Protein AF-Q3L1H8-F1 (afdb_monomer)

Structure (mmCIF, N/CA/C/O backbone):
data_AF-Q3L1H8-F1
#
_entry.id   AF-Q3L1H8-F1
#
loop_
_atom_site.group_PDB
_atom_site.id
_atom_site.type_symbol
_atom_site.label_atom_id
_atom_site.label_alt_id
_atom_site.label_comp_id
_atom_site.label_asym_id
_atom_site.label_entity_id
_atom_site.label_seq_id
_atom_site.pdbx_PDB_ins_code
_atom_site.Cartn_x
_atom_site.Cartn_y
_atom_site.Cartn_z
_atom_site.occupancy
_atom_site.B_iso_or_equiv
_atom_site.auth_seq_id
_atom_site.auth_comp_id
_atom_site.auth_asym_id
_atom_site.auth_atom_id
_atom_site.pdbx_PDB_model_num
ATOM 1 N N . ALA A 1 1 ? 4.679 24.937 -8.614 1.00 48.16 1 ALA A N 1
ATOM 2 C CA . ALA A 1 1 ? 5.267 24.480 -9.889 1.00 48.16 1 ALA A CA 1
ATOM 3 C C . ALA A 1 1 ? 4.178 23.744 -10.655 1.00 48.16 1 ALA A C 1
ATOM 5 O O . ALA A 1 1 ? 3.416 23.039 -10.007 1.00 48.16 1 ALA A O 1
ATOM 6 N N . ALA A 1 2 ? 4.042 23.954 -11.965 1.00 50.62 2 ALA A N 1
ATOM 7 C CA . ALA A 1 2 ? 3.104 23.168 -12.765 1.00 50.62 2 ALA A CA 1
ATOM 8 C C . ALA A 1 2 ? 3.605 21.716 -12.815 1.00 50.62 2 ALA A C 1
ATOM 10 O O . ALA A 1 2 ? 4.794 21.505 -13.066 1.00 50.62 2 ALA A O 1
ATOM 11 N N . GLU A 1 3 ? 2.740 20.739 -12.522 1.00 60.28 3 GLU A N 1
ATOM 12 C CA . GLU A 1 3 ? 3.094 19.334 -12.737 1.00 60.28 3 GLU A CA 1
ATOM 13 C C . GLU A 1 3 ? 3.349 19.136 -14.240 1.00 60.28 3 GLU A C 1
ATOM 15 O O . GLU A 1 3 ? 2.557 19.616 -15.056 1.00 60.28 3 GLU A O 1
ATOM 20 N N . PRO A 1 4 ? 4.467 18.503 -14.634 1.00 65.56 4 PRO A N 1
ATOM 21 C CA . PRO A 1 4 ? 4.722 18.227 -16.037 1.00 65.56 4 PRO A CA 1
ATOM 22 C C . PRO A 1 4 ? 3.601 17.343 -16.584 1.00 65.56 4 PRO A C 1
ATOM 24 O O . PRO A 1 4 ? 3.181 16.390 -15.928 1.00 65.56 4 PRO A O 1
ATOM 27 N N . THR A 1 5 ? 3.126 17.641 -17.793 1.00 76.12 5 THR A N 1
ATOM 28 C CA . THR A 1 5 ? 2.188 16.764 -18.494 1.00 76.12 5 THR A CA 1
ATOM 29 C C . THR A 1 5 ? 2.874 15.422 -18.735 1.00 76.12 5 THR A C 1
ATOM 31 O O . THR A 1 5 ? 3.871 15.350 -19.453 1.00 76.12 5 THR A O 1
ATOM 34 N N . LEU A 1 6 ? 2.369 14.367 -18.100 1.00 80.94 6 LEU A N 1
ATOM 35 C CA . LEU A 1 6 ? 2.857 13.001 -18.256 1.00 80.94 6 LEU A CA 1
ATOM 36 C C . LEU A 1 6 ? 1.886 12.246 -19.159 1.00 80.94 6 LEU A C 1
ATOM 38 O O . LEU A 1 6 ? 0.687 12.234 -18.886 1.00 80.94 6 LEU A O 1
ATOM 42 N N . SER A 1 7 ? 2.401 11.602 -20.205 1.00 85.31 7 SER A N 1
ATOM 43 C CA . SER A 1 7 ? 1.643 10.622 -20.984 1.00 85.31 7 SER A CA 1
ATOM 44 C C . SER A 1 7 ? 2.373 9.273 -20.992 1.00 85.31 7 SER A C 1
ATOM 46 O O . SER A 1 7 ? 3.610 9.252 -20.976 1.00 85.31 7 SER A O 1
ATOM 48 N N . PRO A 1 8 ? 1.654 8.137 -20.996 1.00 86.25 8 PRO A N 1
ATOM 49 C CA . PRO A 1 8 ? 2.273 6.813 -21.051 1.00 86.25 8 PRO A CA 1
ATOM 50 C C . PRO A 1 8 ? 3.184 6.623 -22.272 1.00 86.25 8 PRO A C 1
ATOM 52 O O . PRO A 1 8 ? 4.235 5.997 -22.165 1.00 86.25 8 PRO A O 1
ATOM 55 N N . GLU A 1 9 ? 2.833 7.219 -23.413 1.00 88.94 9 GLU A N 1
ATOM 56 C CA . GLU A 1 9 ? 3.579 7.118 -24.676 1.00 88.94 9 GLU A CA 1
ATOM 57 C C . GLU A 1 9 ? 4.949 7.809 -24.613 1.00 88.94 9 GLU A C 1
ATOM 59 O O . GLU A 1 9 ? 5.828 7.521 -25.424 1.00 88.94 9 GLU A O 1
ATOM 64 N N . MET A 1 10 ? 5.158 8.703 -23.640 1.00 88.56 10 MET A N 1
ATOM 65 C CA . MET A 1 10 ? 6.454 9.335 -23.385 1.00 88.56 10 MET A CA 1
ATOM 66 C C . MET A 1 10 ? 7.424 8.428 -22.616 1.00 88.56 10 MET A C 1
ATOM 68 O O . MET A 1 10 ? 8.617 8.733 -22.551 1.00 88.56 10 MET A O 1
ATOM 72 N N . VAL A 1 11 ? 6.948 7.333 -22.010 1.00 88.69 11 VAL A N 1
ATOM 73 C CA . VAL A 1 11 ? 7.792 6.416 -21.237 1.00 88.69 11 VAL A CA 1
ATOM 74 C C . VAL A 1 11 ? 8.494 5.441 -22.183 1.00 88.69 11 VAL A C 1
ATOM 76 O O . VAL A 1 11 ? 7.905 4.507 -22.719 1.00 88.69 11 VAL A O 1
ATOM 79 N N . SER A 1 12 ? 9.796 5.639 -2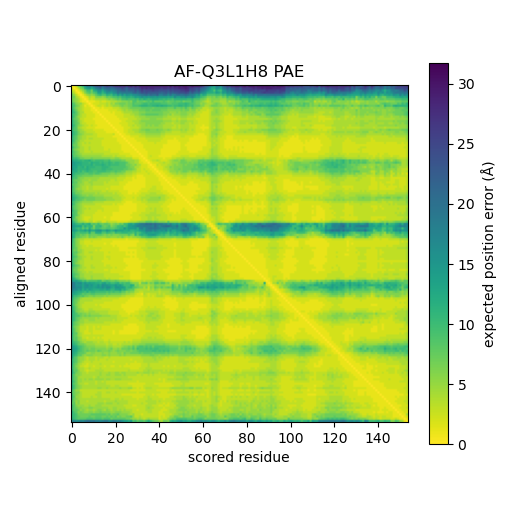2.377 1.00 92.62 12 SER A N 1
ATOM 80 C CA . SER A 1 12 ? 10.621 4.767 -23.216 1.00 92.62 12 SER A CA 1
ATOM 81 C C . SER A 1 12 ? 10.931 3.419 -22.551 1.00 92.62 12 SER A C 1
ATOM 83 O O . SER A 1 12 ? 11.079 3.308 -21.332 1.00 92.62 12 SER A O 1
ATOM 85 N N . ALA A 1 13 ? 11.156 2.383 -23.365 1.00 93.19 13 ALA A N 1
ATOM 86 C CA . ALA A 1 13 ? 11.557 1.059 -22.879 1.00 93.19 13 ALA A CA 1
ATOM 87 C C . ALA A 1 13 ? 12.873 1.078 -22.072 1.00 93.19 13 ALA A C 1
ATOM 89 O O . ALA A 1 13 ? 13.069 0.266 -21.168 1.00 93.19 13 ALA A O 1
ATOM 90 N N . SER A 1 14 ? 13.799 1.995 -22.379 1.00 94.19 14 SER A N 1
ATOM 91 C CA . SER A 1 14 ? 15.030 2.167 -21.597 1.00 94.19 14 SER A CA 1
ATOM 92 C C . SER A 1 14 ? 14.750 2.724 -20.201 1.00 94.19 14 SER A C 1
ATOM 94 O O . SER A 1 14 ? 15.365 2.254 -19.246 1.00 94.19 14 SER A O 1
ATOM 96 N N . GLN A 1 15 ? 13.806 3.661 -20.058 1.00 91.69 15 GLN A N 1
ATOM 97 C CA . GLN A 1 15 ? 13.378 4.172 -18.752 1.00 91.69 15 GLN A CA 1
ATOM 98 C C . GLN A 1 15 ? 12.708 3.081 -17.917 1.00 91.69 15 GLN A C 1
ATOM 100 O O . GLN A 1 15 ? 13.047 2.944 -16.744 1.00 91.69 15 GLN A O 1
ATOM 105 N N . VAL A 1 16 ? 11.829 2.271 -18.520 1.00 92.81 16 VAL A N 1
ATOM 106 C CA . VAL A 1 16 ? 11.192 1.132 -17.832 1.00 92.81 16 VAL A CA 1
ATOM 107 C C . VAL A 1 16 ? 12.249 0.161 -17.312 1.00 92.81 16 VAL A C 1
ATOM 109 O O . VAL A 1 16 ? 12.292 -0.113 -16.115 1.00 92.81 16 VAL A O 1
ATOM 112 N N . ARG A 1 17 ? 13.171 -0.283 -18.178 1.00 94.38 17 ARG A N 1
ATOM 113 C CA . ARG A 1 17 ? 14.266 -1.183 -17.778 1.00 94.38 17 ARG A CA 1
ATOM 114 C C . ARG A 1 17 ? 15.157 -0.571 -16.703 1.00 94.38 17 ARG A C 1
ATOM 116 O O . ARG A 1 17 ? 15.560 -1.269 -15.784 1.00 94.38 17 ARG A O 1
ATOM 123 N N . SER A 1 18 ? 15.463 0.722 -16.800 1.00 93.56 18 SER A N 1
ATOM 124 C CA . SER A 1 18 ? 16.278 1.412 -15.797 1.00 93.56 18 SER A CA 1
ATOM 125 C C . SER A 1 18 ? 15.581 1.490 -14.439 1.00 93.56 18 SER A C 1
ATOM 127 O O . SER A 1 18 ? 16.252 1.335 -13.425 1.00 93.56 18 SER A O 1
ATOM 129 N N . ALA A 1 19 ? 14.265 1.711 -14.400 1.00 91.81 19 ALA A N 1
ATOM 130 C CA . ALA A 1 19 ? 13.499 1.699 -13.157 1.00 91.81 19 ALA A CA 1
ATOM 131 C C . ALA A 1 19 ? 13.435 0.289 -12.554 1.00 91.81 19 ALA A C 1
ATOM 133 O O . ALA A 1 19 ? 13.792 0.112 -11.395 1.00 91.81 19 ALA A O 1
ATOM 134 N N . GLN A 1 20 ? 13.088 -0.716 -13.361 1.00 94.25 20 GLN A N 1
ATOM 135 C CA . GLN A 1 20 ? 13.021 -2.119 -12.935 1.00 94.25 20 GLN A CA 1
ATOM 136 C C . GLN A 1 20 ? 14.380 -2.679 -12.492 1.00 94.25 20 GLN A C 1
ATOM 138 O O . GLN A 1 20 ? 14.436 -3.561 -11.643 1.00 94.25 20 GLN A O 1
ATOM 143 N N . ALA A 1 21 ? 15.489 -2.168 -13.033 1.00 95.00 21 ALA A N 1
ATOM 144 C CA . ALA A 1 21 ? 16.833 -2.569 -12.623 1.00 95.00 21 ALA A CA 1
ATOM 145 C C . ALA A 1 21 ? 17.260 -1.992 -11.260 1.00 95.00 21 ALA A C 1
ATOM 147 O O . ALA A 1 21 ? 18.224 -2.482 -10.675 1.00 95.00 21 ALA A O 1
ATOM 148 N N . LYS A 1 22 ? 16.570 -0.968 -10.736 1.00 94.31 22 LYS A N 1
ATOM 149 C CA . LYS A 1 22 ? 16.843 -0.378 -9.413 1.00 94.31 22 LYS A CA 1
ATOM 150 C C . LYS A 1 22 ? 16.169 -1.191 -8.308 1.00 94.31 22 LYS A C 1
ATOM 152 O O . LYS A 1 22 ? 15.337 -0.671 -7.568 1.00 94.31 22 LYS A O 1
ATOM 157 N N . GLN A 1 23 ? 16.528 -2.468 -8.233 1.00 96.75 23 GLN A N 1
ATOM 158 C CA . GLN A 1 23 ? 16.067 -3.356 -7.174 1.00 96.75 23 GLN A CA 1
ATOM 159 C C . GLN A 1 23 ? 16.601 -2.878 -5.821 1.00 96.75 23 GLN A C 1
ATOM 161 O O . GLN A 1 23 ? 17.781 -2.553 -5.676 1.00 96.75 23 GLN A O 1
ATOM 166 N N . THR A 1 24 ? 15.705 -2.803 -4.851 1.00 97.44 24 THR A N 1
ATOM 167 C CA . THR A 1 24 ? 15.921 -2.376 -3.470 1.00 97.44 24 THR A CA 1
ATOM 168 C C . THR A 1 24 ? 14.906 -3.095 -2.585 1.00 97.44 24 THR A C 1
ATOM 170 O O . THR A 1 24 ? 14.106 -3.891 -3.072 1.00 97.44 24 THR A O 1
ATOM 173 N N . TYR A 1 25 ? 14.900 -2.774 -1.299 1.00 97.69 25 TYR A N 1
ATOM 174 C CA . TYR A 1 25 ? 13.837 -3.163 -0.388 1.00 97.69 25 TYR A CA 1
ATOM 175 C C . TYR A 1 25 ? 13.130 -1.941 0.215 1.00 97.69 25 TYR A C 1
ATOM 177 O O . TYR A 1 25 ? 13.645 -0.820 0.145 1.00 97.69 25 TYR A O 1
ATOM 185 N N . THR A 1 26 ? 11.959 -2.167 0.809 1.00 98.31 26 THR A N 1
ATOM 186 C CA . THR A 1 26 ? 11.238 -1.220 1.678 1.00 98.31 26 THR A CA 1
ATOM 187 C C . THR A 1 26 ? 10.541 -1.972 2.819 1.00 98.31 26 THR A C 1
ATOM 189 O O . THR A 1 26 ? 10.459 -3.202 2.779 1.00 98.31 26 THR A O 1
ATOM 192 N N . TYR A 1 27 ? 10.041 -1.264 3.832 1.00 98.44 27 TYR A N 1
ATOM 193 C CA . TYR A 1 27 ? 9.258 -1.851 4.924 1.00 98.44 27 TYR A CA 1
ATOM 194 C C . TYR A 1 27 ? 7.756 -1.705 4.673 1.00 98.44 27 TYR A C 1
ATOM 196 O O . TYR A 1 27 ? 7.315 -0.919 3.828 1.00 98.44 27 TYR A O 1
ATOM 204 N N . VAL A 1 28 ? 6.960 -2.454 5.435 1.00 98.69 28 VAL A N 1
ATOM 205 C CA . VAL A 1 28 ? 5.496 -2.417 5.362 1.00 98.69 28 VAL A CA 1
ATOM 206 C C . VAL A 1 28 ? 4.928 -1.795 6.629 1.00 98.69 28 VAL A C 1
ATOM 208 O O . VAL A 1 28 ? 5.183 -2.275 7.728 1.00 98.69 28 VAL A O 1
ATOM 211 N N . ARG A 1 29 ? 4.132 -0.741 6.466 1.00 98.50 29 ARG A N 1
ATOM 212 C CA . ARG A 1 29 ? 3.343 -0.120 7.529 1.00 98.50 29 ARG A CA 1
ATOM 213 C C . ARG A 1 29 ? 1.945 -0.728 7.542 1.00 98.50 29 ARG A C 1
ATOM 215 O O . ARG A 1 29 ? 1.240 -0.608 6.542 1.00 98.50 29 ARG A O 1
ATOM 222 N N . CYS A 1 30 ? 1.549 -1.324 8.660 1.00 98.31 30 CYS A N 1
ATOM 223 C CA . CYS A 1 30 ? 0.251 -1.959 8.867 1.00 98.31 30 CYS A CA 1
ATOM 224 C C . CYS A 1 30 ? -0.645 -1.046 9.706 1.00 98.31 30 CYS A C 1
ATOM 226 O O . CYS A 1 30 ? -0.402 -0.878 10.897 1.00 98.31 30 CYS A O 1
ATOM 228 N N . TRP A 1 31 ? -1.666 -0.458 9.092 1.00 97.88 31 TRP A N 1
ATOM 229 C CA . TRP A 1 31 ? -2.657 0.372 9.774 1.00 97.88 31 TRP A CA 1
ATOM 230 C C . TRP A 1 31 ? -3.829 -0.465 10.265 1.00 97.88 31 TRP A C 1
ATOM 232 O O . TRP A 1 31 ? -4.252 -1.399 9.582 1.00 97.88 31 TRP A O 1
ATOM 242 N N . TYR A 1 32 ? -4.392 -0.081 11.405 1.00 96.50 32 TYR A N 1
ATOM 243 C CA . TYR A 1 32 ? -5.568 -0.714 11.989 1.00 96.50 32 TYR A CA 1
ATOM 244 C C . TYR A 1 32 ? -6.420 0.292 12.758 1.00 96.50 32 TYR A C 1
ATOM 246 O O . TYR A 1 32 ? -5.918 1.294 13.270 1.00 96.50 32 TYR A O 1
ATOM 254 N N . ARG A 1 33 ? -7.717 0.008 12.870 1.00 94.94 33 ARG A N 1
ATOM 255 C CA . ARG A 1 33 ? -8.630 0.732 13.755 1.00 94.94 33 ARG A CA 1
ATOM 256 C C . ARG A 1 33 ? -8.340 0.372 15.209 1.00 94.94 33 ARG A C 1
ATOM 258 O O . ARG A 1 33 ? -8.363 -0.802 15.577 1.00 94.94 33 ARG A O 1
ATOM 265 N N . THR A 1 34 ? -8.124 1.381 16.048 1.00 91.81 34 THR A N 1
ATOM 266 C CA . THR A 1 34 ? -7.812 1.179 17.475 1.00 91.81 34 THR A CA 1
ATOM 267 C C . THR A 1 34 ? -9.042 0.799 18.300 1.00 91.81 34 THR A C 1
ATOM 269 O O . THR A 1 34 ? -8.925 0.117 19.317 1.00 91.81 34 THR A O 1
ATOM 272 N N . SER A 1 35 ? -10.231 1.208 17.853 1.00 88.69 35 SER A N 1
ATOM 273 C CA . SER A 1 35 ? -11.508 0.908 18.501 1.00 88.69 35 SER A CA 1
ATOM 274 C C . SER A 1 35 ? -12.164 -0.364 17.975 1.00 88.69 35 SER A C 1
ATOM 276 O O . SER A 1 35 ? -12.062 -0.702 16.795 1.00 88.69 35 SER A O 1
ATOM 278 N N . TYR A 1 36 ? -12.935 -1.027 18.838 1.00 89.12 36 TYR A N 1
ATOM 279 C CA . TYR A 1 36 ? -13.845 -2.106 18.442 1.00 89.12 36 TYR A CA 1
ATOM 280 C C . TYR A 1 36 ? -15.124 -1.578 17.776 1.00 89.12 36 TYR A C 1
ATOM 282 O O . TYR A 1 36 ? -15.824 -2.346 17.117 1.00 89.12 36 TYR A O 1
ATOM 290 N N . SER A 1 37 ? -15.455 -0.292 17.944 1.00 88.81 37 SER A N 1
ATOM 291 C CA . SER A 1 37 ? -16.631 0.322 17.323 1.00 88.81 37 SER A CA 1
ATOM 292 C C . SER A 1 37 ? -16.319 0.834 15.919 1.00 88.81 37 SER A C 1
ATOM 294 O O . SER A 1 37 ? -15.269 1.426 15.683 1.00 88.81 37 SER A O 1
ATOM 296 N N . LYS A 1 38 ? -17.272 0.686 14.993 1.00 87.19 38 LYS A N 1
ATOM 297 C CA . LYS A 1 38 ? -17.188 1.293 13.652 1.00 87.19 38 LYS A CA 1
ATOM 298 C C . LYS A 1 38 ? -17.440 2.803 13.659 1.00 87.19 38 LYS A C 1
ATOM 300 O O . LYS A 1 38 ? -17.109 3.463 12.679 1.00 87.19 38 LYS A O 1
ATOM 305 N N . ASP A 1 39 ? -17.979 3.333 14.755 1.00 89.25 39 ASP A N 1
ATOM 306 C CA . ASP A 1 39 ? -18.275 4.762 14.916 1.00 89.25 39 ASP A CA 1
ATOM 307 C C . ASP A 1 39 ? -17.018 5.588 15.235 1.00 89.25 39 ASP A C 1
ATOM 309 O O . ASP A 1 39 ? -17.039 6.813 15.158 1.00 89.25 39 ASP A O 1
ATOM 313 N N . GLU A 1 40 ? -15.912 4.924 15.584 1.00 89.50 40 GLU A N 1
ATOM 314 C CA . GLU A 1 40 ? -14.649 5.565 15.938 1.00 89.50 40 GLU A CA 1
ATOM 315 C C . GLU A 1 40 ? -13.625 5.354 14.810 1.00 89.50 40 GLU A C 1
ATOM 317 O O . GLU A 1 40 ? -13.128 4.237 14.632 1.00 89.50 40 GLU A O 1
ATOM 322 N N . PRO A 1 41 ? -13.298 6.395 14.016 1.00 89.81 41 PRO A N 1
ATOM 323 C CA . PRO A 1 41 ? -12.435 6.273 12.839 1.00 89.81 41 PRO A CA 1
ATOM 324 C C . PRO A 1 41 ? -10.938 6.239 13.166 1.00 89.81 41 PRO A C 1
ATOM 326 O O . PRO A 1 41 ? -10.134 6.084 12.252 1.00 89.81 41 PRO A O 1
ATOM 329 N N . ALA A 1 42 ? -10.561 6.397 14.437 1.00 93.00 42 ALA A N 1
ATOM 330 C CA . ALA A 1 42 ? -9.167 6.490 14.842 1.00 93.00 42 ALA A CA 1
ATOM 331 C C . ALA A 1 42 ? -8.384 5.222 14.465 1.00 93.00 42 ALA A C 1
ATOM 333 O O . ALA A 1 42 ? -8.778 4.094 14.782 1.00 93.00 42 ALA A O 1
ATOM 334 N N . THR A 1 43 ? -7.242 5.431 13.815 1.00 94.75 43 THR A N 1
ATOM 335 C CA . THR A 1 43 ? -6.319 4.373 13.406 1.00 94.75 43 THR A CA 1
ATOM 336 C C . THR A 1 43 ? -4.922 4.627 13.942 1.00 94.75 43 THR A C 1
ATOM 338 O O . THR A 1 43 ? -4.495 5.779 14.023 1.00 94.75 43 THR A O 1
ATOM 341 N N . ASP A 1 44 ? -4.190 3.553 14.202 1.00 95.38 44 ASP A N 1
ATOM 342 C CA . ASP A 1 44 ? -2.752 3.586 14.458 1.00 95.38 44 ASP A CA 1
ATOM 343 C C . ASP A 1 44 ? -2.042 2.590 13.531 1.00 95.38 44 ASP A C 1
ATOM 345 O O . ASP A 1 44 ? -2.693 1.922 12.718 1.00 95.38 44 ASP A O 1
ATOM 349 N N . TRP A 1 45 ? -0.716 2.513 13.600 1.00 97.25 45 TRP A N 1
ATOM 350 C CA . TRP A 1 45 ? 0.055 1.604 12.765 1.00 97.25 45 TRP A CA 1
ATOM 351 C C . TRP A 1 45 ? 1.280 1.027 13.459 1.00 97.25 45 TRP A C 1
ATOM 353 O O . TRP A 1 45 ? 1.909 1.676 14.284 1.00 97.25 45 TRP A O 1
ATOM 363 N N . GLU A 1 46 ? 1.666 -0.167 13.017 1.00 98.06 46 GLU A N 1
ATOM 364 C CA . GLU A 1 46 ? 2.934 -0.804 13.375 1.00 98.06 46 GLU A CA 1
ATOM 365 C C . GLU A 1 46 ? 3.692 -1.235 12.115 1.00 98.06 46 GLU A C 1
ATOM 367 O O . GLU A 1 46 ? 3.124 -1.346 11.020 1.00 98.06 46 GLU A O 1
ATOM 372 N N . TRP A 1 47 ? 5.001 -1.440 12.244 1.00 98.50 47 TRP A N 1
ATOM 373 C CA . TRP A 1 47 ? 5.789 -2.056 11.177 1.00 98.50 47 TRP A CA 1
ATOM 374 C C . TRP A 1 47 ? 5.489 -3.547 11.115 1.00 98.50 47 TRP A C 1
ATOM 376 O O . TRP A 1 47 ? 5.486 -4.198 12.147 1.00 98.50 47 TRP A O 1
ATOM 386 N N . ALA A 1 48 ? 5.289 -4.100 9.919 1.00 98.56 48 ALA A N 1
ATOM 387 C CA . ALA A 1 48 ? 5.156 -5.542 9.751 1.00 98.56 48 ALA A CA 1
ATOM 388 C C . ALA A 1 48 ? 6.431 -6.266 10.205 1.00 98.56 48 ALA A C 1
ATOM 390 O O . ALA A 1 48 ? 7.548 -5.816 9.935 1.00 98.56 48 ALA A O 1
ATOM 391 N N . GLU A 1 49 ? 6.256 -7.438 10.802 1.00 98.38 49 GLU A N 1
ATOM 392 C CA . GLU A 1 49 ? 7.334 -8.264 11.337 1.00 98.38 49 GLU A CA 1
ATOM 393 C C . GLU A 1 49 ? 7.282 -9.693 10.786 1.00 98.38 49 GLU A C 1
ATOM 395 O O . GLU A 1 49 ? 6.243 -10.227 10.388 1.00 98.38 49 GLU A O 1
ATOM 400 N N . ASN A 1 50 ? 8.449 -10.321 10.752 1.00 97.62 50 ASN A N 1
ATOM 401 C CA . ASN A 1 50 ? 8.612 -11.749 10.562 1.00 97.62 50 ASN A CA 1
ATOM 402 C C . ASN A 1 50 ? 8.316 -12.498 11.874 1.00 97.62 50 ASN A C 1
ATOM 404 O O . ASN A 1 50 ? 8.349 -11.903 12.949 1.00 97.62 50 ASN A O 1
ATOM 408 N N . PRO A 1 51 ? 8.107 -13.828 11.831 1.00 95.50 51 PRO A N 1
ATOM 409 C CA . PRO A 1 51 ? 7.856 -14.622 13.039 1.00 95.50 51 PRO A CA 1
ATOM 410 C C .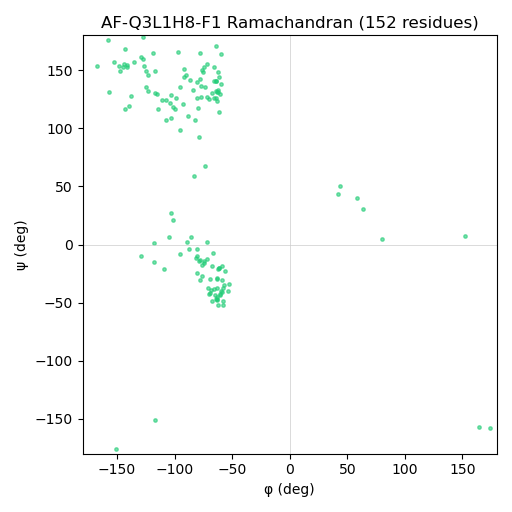 PRO A 1 51 ? 8.964 -14.575 14.104 1.00 95.50 51 PRO A C 1
ATOM 412 O O . PRO A 1 51 ? 8.723 -14.950 15.247 1.00 95.50 51 PRO A O 1
ATOM 415 N N . ASP A 1 52 ? 10.179 -14.168 13.735 1.00 96.19 52 ASP A N 1
ATOM 416 C CA . ASP A 1 52 ? 11.315 -14.003 14.646 1.00 96.19 52 ASP A CA 1
ATOM 417 C C . ASP A 1 52 ? 11.406 -12.596 15.273 1.00 96.19 52 ASP A C 1
ATOM 419 O O . ASP A 1 52 ? 12.344 -12.327 16.023 1.00 96.19 52 ASP A O 1
ATOM 423 N N . GLY A 1 53 ? 10.448 -11.709 14.975 1.00 95.19 53 GLY A N 1
ATOM 424 C CA . GLY A 1 53 ? 10.411 -10.316 15.433 1.00 95.19 53 GLY A CA 1
ATOM 425 C C . GLY A 1 53 ? 11.307 -9.363 14.634 1.00 95.19 53 GLY A C 1
ATOM 426 O O . GLY A 1 53 ? 11.442 -8.196 14.990 1.00 95.19 53 GLY A O 1
ATOM 427 N N . SER A 1 54 ? 11.961 -9.826 13.562 1.00 97.81 54 SER A N 1
ATOM 428 C CA . SER A 1 54 ? 12.661 -8.926 12.639 1.00 97.81 54 SER A CA 1
ATOM 429 C C . SER A 1 54 ? 11.667 -8.196 11.734 1.00 97.81 54 SER A C 1
ATOM 431 O O . SER A 1 54 ? 10.623 -8.743 11.385 1.00 97.81 54 SER A O 1
ATOM 433 N N . TY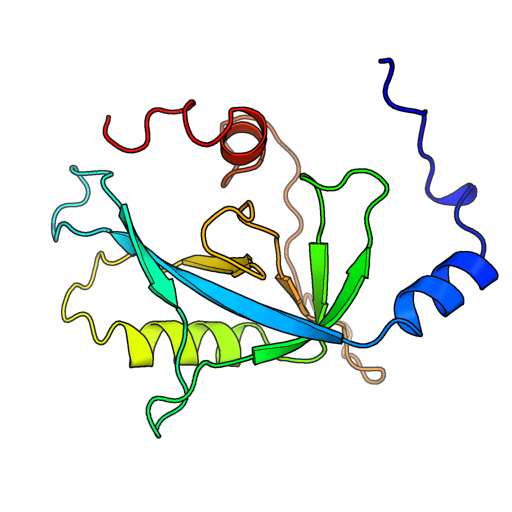R A 1 55 ? 11.986 -6.976 11.298 1.00 98.25 55 TYR A N 1
ATOM 434 C CA . TYR A 1 55 ? 11.108 -6.247 10.382 1.00 98.25 55 TYR A CA 1
ATOM 435 C C . TYR A 1 55 ? 10.936 -6.981 9.048 1.00 98.25 55 TYR A C 1
ATOM 437 O O . TYR A 1 55 ? 11.908 -7.400 8.414 1.00 98.25 55 TYR A O 1
ATOM 445 N N . PHE A 1 56 ? 9.689 -7.088 8.598 1.00 98.56 56 PHE A N 1
ATOM 446 C CA . PHE A 1 56 ? 9.343 -7.638 7.298 1.00 98.56 56 PHE A CA 1
ATOM 447 C C . PHE A 1 56 ? 9.615 -6.604 6.200 1.00 98.56 56 PHE A C 1
ATOM 449 O O . PHE A 1 56 ? 9.136 -5.467 6.245 1.00 98.56 56 PHE A O 1
ATOM 456 N N . THR A 1 57 ? 10.385 -7.017 5.197 1.00 98.38 57 THR A N 1
ATOM 457 C CA . THR A 1 57 ? 10.774 -6.182 4.060 1.00 98.38 57 T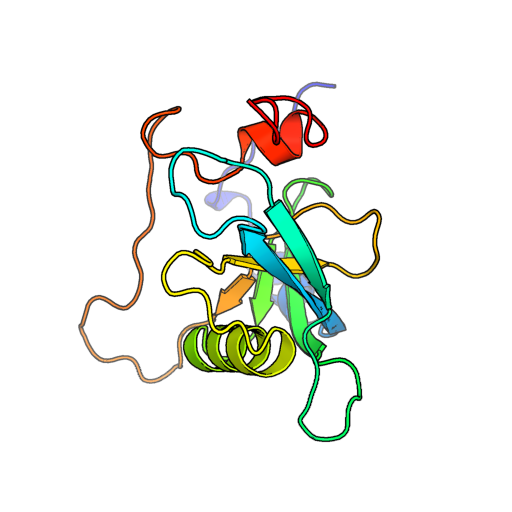HR A CA 1
ATOM 458 C C . THR A 1 57 ? 10.232 -6.742 2.755 1.00 98.38 57 THR A C 1
ATOM 460 O O . THR A 1 57 ? 10.115 -7.954 2.583 1.00 98.38 57 THR A O 1
ATOM 463 N N . LEU A 1 58 ? 9.943 -5.850 1.812 1.00 98.50 58 LEU A N 1
ATOM 464 C CA . LEU A 1 58 ? 9.569 -6.196 0.447 1.00 98.50 58 LEU A CA 1
ATOM 465 C C . LEU A 1 58 ? 10.716 -5.871 -0.493 1.00 98.50 58 LEU A C 1
ATOM 467 O O . LEU A 1 58 ? 11.113 -4.711 -0.568 1.00 98.50 58 LEU A O 1
ATOM 471 N N . ASP A 1 59 ? 11.178 -6.860 -1.249 1.00 98.38 59 ASP A N 1
ATOM 472 C CA . ASP A 1 59 ? 12.101 -6.640 -2.361 1.00 98.38 59 ASP A CA 1
ATOM 473 C C . ASP A 1 59 ? 11.335 -6.168 -3.600 1.00 98.38 59 ASP A C 1
ATOM 475 O O . ASP A 1 59 ? 10.226 -6.638 -3.889 1.00 98.38 59 ASP A O 1
ATOM 479 N N . GLY A 1 60 ? 11.909 -5.218 -4.333 1.00 97.88 60 GLY A N 1
ATOM 480 C CA . GLY A 1 60 ? 11.246 -4.609 -5.474 1.00 97.88 60 GLY A CA 1
ATOM 481 C C . GLY A 1 60 ? 11.878 -3.307 -5.943 1.00 97.88 60 GLY A C 1
ATOM 482 O O . GLY A 1 60 ? 13.053 -3.030 -5.712 1.00 97.88 60 GLY A O 1
ATOM 483 N N . TYR A 1 61 ? 11.092 -2.477 -6.622 1.00 97.00 61 TYR A N 1
ATOM 484 C CA . TYR A 1 61 ? 11.556 -1.194 -7.143 1.00 97.00 61 TYR A CA 1
ATOM 485 C C . TYR A 1 61 ? 10.494 -0.102 -7.017 1.00 97.00 61 TYR A C 1
ATOM 487 O O . TYR A 1 61 ? 9.288 -0.344 -7.050 1.00 97.00 61 TYR A O 1
ATOM 495 N N . TRP A 1 62 ? 10.961 1.138 -6.916 1.00 95.75 62 TRP A N 1
ATOM 496 C CA . TRP A 1 62 ? 10.116 2.326 -6.889 1.00 95.75 62 TRP A CA 1
ATOM 497 C C . TRP A 1 62 ? 9.913 2.894 -8.294 1.00 95.75 62 TRP A C 1
ATOM 499 O O . TRP A 1 62 ? 10.853 2.940 -9.095 1.00 95.75 62 TRP A O 1
ATOM 509 N N . TRP A 1 63 ? 8.720 3.417 -8.575 1.00 91.56 63 TRP A N 1
ATOM 510 C CA . TRP A 1 63 ? 8.482 4.216 -9.775 1.00 91.56 63 TRP A CA 1
ATOM 511 C C . TRP A 1 63 ? 7.518 5.369 -9.497 1.00 91.56 63 TRP A C 1
ATOM 513 O O . TRP A 1 63 ? 6.349 5.157 -9.183 1.00 91.56 63 TRP A O 1
ATOM 523 N N . SER A 1 64 ? 8.014 6.600 -9.655 1.00 79.44 64 SER A N 1
ATOM 524 C CA . SER A 1 64 ? 7.200 7.807 -9.796 1.00 79.44 64 SER A CA 1
ATOM 525 C C . SER A 1 64 ? 8.045 8.995 -10.256 1.00 79.44 64 SER A C 1
ATOM 527 O O . SER A 1 64 ? 9.249 9.068 -10.005 1.00 79.44 64 SER A O 1
ATOM 529 N N . SER A 1 65 ? 7.394 9.948 -10.920 1.00 62.72 65 SER A N 1
ATOM 530 C CA . SER A 1 65 ? 7.921 11.281 -11.233 1.00 62.72 65 SER A CA 1
ATOM 531 C C . SER A 1 65 ? 7.814 12.264 -10.054 1.00 62.72 65 SER A C 1
ATOM 533 O O . SER A 1 65 ? 8.390 13.350 -10.117 1.00 62.72 65 SER A O 1
ATOM 535 N N . VAL A 1 66 ? 7.095 11.901 -8.981 1.00 66.94 66 VAL A N 1
ATOM 536 C CA . VAL A 1 66 ? 6.810 12.742 -7.807 1.00 66.94 66 VAL A CA 1
ATOM 537 C C . VAL A 1 66 ? 6.914 11.922 -6.514 1.00 66.94 66 VAL A C 1
ATOM 539 O O . VAL A 1 66 ? 6.138 10.998 -6.285 1.00 66.94 66 VAL A O 1
ATOM 542 N N . SER A 1 67 ? 7.835 12.309 -5.626 1.00 64.25 67 SER A N 1
ATOM 543 C CA . SER A 1 67 ? 8.221 11.530 -4.433 1.00 64.25 67 SER A CA 1
ATOM 544 C C . SER A 1 67 ? 7.053 11.113 -3.518 1.00 64.25 67 SER A C 1
ATOM 546 O O . SER A 1 67 ? 7.005 9.972 -3.076 1.00 64.25 67 SER A O 1
ATOM 548 N N . PHE A 1 68 ? 6.053 11.973 -3.282 1.00 69.62 68 PHE A N 1
ATOM 549 C CA . PHE A 1 68 ? 4.907 11.629 -2.419 1.00 69.62 68 PHE A CA 1
ATOM 550 C C . PHE A 1 68 ? 3.809 10.803 -3.119 1.00 69.62 68 PHE A C 1
ATOM 552 O O . PHE A 1 68 ? 2.947 10.254 -2.443 1.00 69.62 68 PHE A O 1
ATOM 559 N N . LYS A 1 69 ? 3.845 10.674 -4.456 1.00 82.81 69 LYS A N 1
ATOM 560 C CA . LYS A 1 69 ? 2.929 9.833 -5.258 1.00 82.81 69 LYS A CA 1
ATOM 561 C C . LYS A 1 69 ? 3.612 8.538 -5.714 1.00 82.81 69 LYS A C 1
ATOM 563 O O . LYS A 1 69 ? 3.343 8.042 -6.803 1.00 82.81 69 LYS A O 1
ATOM 568 N N . ASN A 1 70 ? 4.596 8.062 -4.954 1.00 89.31 70 ASN A N 1
ATOM 569 C CA . ASN A 1 70 ? 5.376 6.887 -5.329 1.00 89.31 70 ASN A CA 1
ATOM 570 C C . ASN A 1 70 ? 4.589 5.589 -5.120 1.00 89.31 70 ASN A C 1
ATOM 572 O O . ASN A 1 70 ? 3.769 5.508 -4.202 1.00 89.31 70 ASN A O 1
ATOM 576 N N . MET A 1 71 ? 4.860 4.593 -5.961 1.00 95.69 71 MET A N 1
ATOM 577 C CA . MET A 1 71 ? 4.318 3.240 -5.857 1.00 95.69 71 MET A CA 1
ATOM 578 C C . MET A 1 71 ? 5.481 2.247 -5.834 1.00 95.69 71 MET A C 1
ATOM 580 O O . MET A 1 71 ? 6.439 2.394 -6.601 1.00 95.69 71 MET A O 1
ATOM 584 N N . PHE A 1 72 ? 5.411 1.267 -4.934 1.00 97.62 72 PHE A N 1
ATOM 585 C CA . PHE A 1 72 ? 6.422 0.221 -4.810 1.00 97.62 72 PHE A CA 1
ATOM 586 C C . PHE A 1 72 ? 5.957 -1.041 -5.528 1.00 97.62 72 PHE A C 1
ATOM 588 O O . PHE A 1 72 ? 4.869 -1.541 -5.253 1.00 97.62 72 PHE A O 1
ATOM 595 N N . TYR A 1 73 ? 6.774 -1.553 -6.439 1.00 98.06 73 TYR A N 1
ATOM 596 C CA . TYR A 1 73 ? 6.478 -2.735 -7.240 1.00 98.06 73 TYR A CA 1
ATOM 597 C C . TYR A 1 73 ? 7.271 -3.914 -6.692 1.00 98.06 73 TYR A C 1
ATOM 599 O O . TYR A 1 73 ? 8.496 -3.852 -6.649 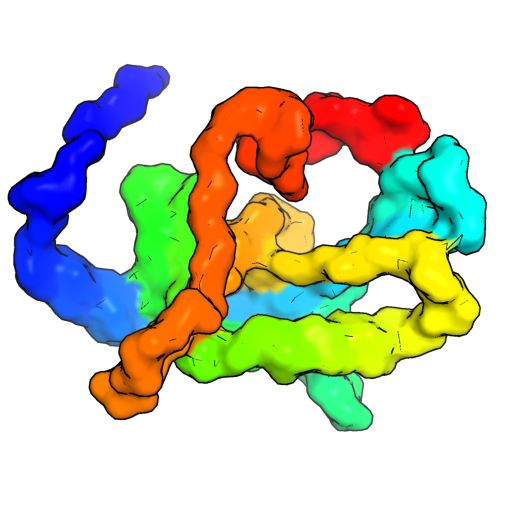1.00 98.06 73 TYR A O 1
ATOM 607 N N . THR A 1 74 ? 6.586 -4.984 -6.302 1.00 98.50 74 THR A N 1
ATOM 608 C CA . THR A 1 74 ? 7.184 -6.196 -5.722 1.00 98.50 74 THR A CA 1
ATOM 609 C C . THR A 1 74 ? 6.564 -7.441 -6.344 1.00 98.50 74 THR A C 1
ATOM 611 O O . THR A 1 74 ? 5.433 -7.399 -6.821 1.00 98.50 74 THR A O 1
ATOM 614 N N . ASP A 1 75 ? 7.264 -8.569 -6.296 1.00 98.06 75 ASP A N 1
ATOM 615 C CA . ASP A 1 75 ? 6.695 -9.870 -6.673 1.00 98.06 75 ASP A CA 1
ATOM 616 C C . ASP A 1 75 ? 6.004 -10.558 -5.477 1.00 98.06 75 ASP A C 1
ATOM 618 O O . ASP A 1 75 ? 5.371 -11.605 -5.622 1.00 98.06 75 ASP A O 1
ATOM 622 N N . THR A 1 76 ? 6.082 -9.958 -4.282 1.00 98.44 76 THR A N 1
ATOM 623 C CA . THR A 1 76 ? 5.406 -10.462 -3.081 1.00 98.44 76 THR A CA 1
ATOM 624 C C . THR A 1 76 ? 3.883 -10.372 -3.248 1.00 98.44 76 THR A C 1
ATOM 626 O O . THR A 1 76 ? 3.364 -9.280 -3.512 1.00 98.44 76 THR A O 1
ATOM 629 N N . PRO A 1 77 ? 3.125 -11.470 -3.063 1.00 97.88 77 PRO A N 1
ATOM 630 C CA . PRO A 1 77 ? 1.668 -11.439 -3.159 1.00 97.88 77 PRO A CA 1
ATOM 631 C C . PRO A 1 77 ? 1.027 -10.591 -2.056 1.00 97.88 77 PRO A C 1
ATOM 633 O O . PRO A 1 77 ? 1.397 -10.708 -0.889 1.00 97.88 77 PRO A O 1
ATOM 636 N N . GLN A 1 78 ? -0.017 -9.827 -2.397 1.00 98.25 78 GLN A N 1
ATOM 637 C CA . GLN A 1 78 ? -0.796 -9.032 -1.431 1.00 98.25 78 GLN A CA 1
ATOM 638 C C . GLN A 1 78 ? -1.299 -9.864 -0.238 1.00 98.25 78 GLN A C 1
ATOM 640 O O . GLN A 1 78 ? -1.347 -9.366 0.882 1.00 98.25 78 GLN A O 1
ATOM 645 N N . SER A 1 79 ? -1.633 -11.142 -0.456 1.00 97.75 79 SER A N 1
ATOM 646 C CA . SER A 1 79 ? -2.067 -12.062 0.604 1.00 97.75 79 SER A CA 1
ATOM 647 C C . SER A 1 79 ? -0.986 -12.323 1.652 1.00 97.75 79 SER A C 1
ATOM 649 O O . SER A 1 79 ? -1.303 -12.397 2.834 1.00 97.75 79 SER A O 1
ATOM 651 N N . VAL A 1 80 ? 0.283 -12.416 1.243 1.00 98.25 80 VAL A N 1
ATOM 652 C CA . VAL A 1 80 ? 1.418 -12.603 2.160 1.00 98.25 80 VAL A CA 1
ATOM 653 C C . VAL A 1 80 ? 1.641 -11.339 2.984 1.00 98.25 80 VAL A C 1
ATOM 655 O O . VAL A 1 80 ? 1.840 -11.422 4.191 1.00 98.25 80 VAL A O 1
ATOM 658 N N . ILE A 1 81 ? 1.550 -10.168 2.350 1.00 98.44 81 ILE A N 1
ATOM 659 C CA . ILE A 1 81 ? 1.702 -8.872 3.025 1.00 98.44 81 ILE A CA 1
ATOM 660 C C . ILE A 1 81 ? 0.591 -8.684 4.062 1.00 98.44 81 ILE A C 1
ATOM 662 O O . ILE A 1 81 ? 0.867 -8.377 5.220 1.00 98.44 81 ILE A O 1
ATOM 666 N N . LYS A 1 82 ? -0.659 -8.956 3.666 1.00 98.00 82 LYS A N 1
ATOM 667 C CA . LYS A 1 82 ? -1.816 -8.923 4.564 1.00 98.00 82 LYS A CA 1
ATOM 668 C C . LYS A 1 82 ? -1.635 -9.873 5.743 1.00 98.00 82 LYS A C 1
ATOM 670 O O . LYS A 1 82 ? -1.802 -9.452 6.880 1.00 98.00 82 LYS A O 1
ATOM 675 N N . GLN A 1 83 ? -1.238 -11.118 5.474 1.00 97.44 83 GLN A N 1
ATOM 676 C CA . GLN A 1 83 ? -1.002 -12.116 6.514 1.00 97.44 83 GLN A CA 1
ATOM 677 C C . GLN A 1 83 ? 0.071 -11.657 7.507 1.00 97.44 83 GLN A C 1
ATOM 679 O O . GLN A 1 83 ? -0.088 -11.870 8.704 1.00 97.44 83 GLN A O 1
ATOM 684 N N . ARG A 1 84 ? 1.155 -11.023 7.039 1.00 97.81 84 ARG A N 1
ATOM 685 C CA . ARG A 1 84 ? 2.184 -10.470 7.931 1.00 97.81 84 ARG A CA 1
ATOM 686 C C . ARG A 1 84 ? 1.615 -9.375 8.821 1.00 97.81 84 ARG A C 1
ATOM 688 O O . ARG A 1 84 ? 1.791 -9.457 10.026 1.00 97.81 84 ARG A O 1
ATOM 695 N N . CYS A 1 85 ? 0.854 -8.434 8.268 1.00 98.06 85 CYS A N 1
ATOM 696 C CA . CYS A 1 85 ? 0.187 -7.416 9.079 1.00 98.06 85 CYS A CA 1
ATOM 697 C C . CYS A 1 85 ? -0.797 -8.005 10.100 1.00 98.06 85 CYS A C 1
ATOM 699 O O . CYS A 1 85 ? -0.795 -7.587 11.252 1.00 98.06 85 CYS A O 1
ATOM 701 N N . GLU A 1 86 ? -1.609 -8.988 9.706 1.00 96.44 86 GLU A N 1
ATOM 702 C CA . GLU A 1 86 ? -2.541 -9.669 10.613 1.00 96.44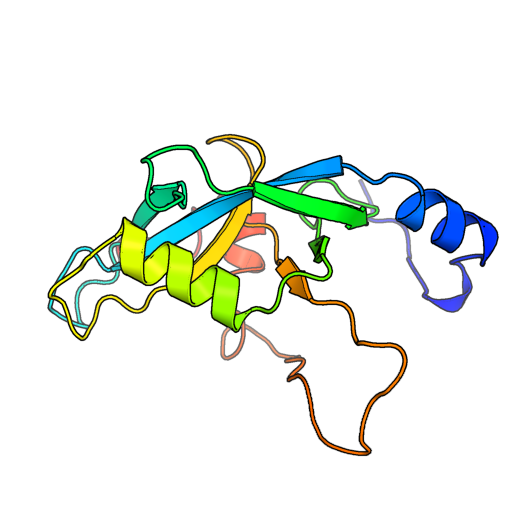 86 GLU A CA 1
ATOM 703 C C . GLU A 1 86 ? -1.801 -10.367 11.765 1.00 96.44 86 GLU A C 1
ATOM 705 O O . GLU A 1 86 ? -2.218 -10.258 12.913 1.00 96.44 86 GLU A O 1
ATOM 710 N N . GLN A 1 87 ? -0.680 -11.033 11.473 1.00 96.31 87 GLN A N 1
ATOM 711 C CA . GLN A 1 87 ? 0.141 -11.722 12.473 1.00 96.31 87 GLN A CA 1
ATOM 712 C C . GLN A 1 87 ? 0.903 -10.770 13.395 1.00 96.31 87 GLN A C 1
ATOM 714 O O . GLN A 1 87 ? 1.056 -11.073 14.571 1.00 96.31 87 GLN A O 1
ATOM 719 N N . THR A 1 88 ? 1.398 -9.647 12.873 1.00 96.62 88 THR A N 1
ATOM 720 C CA . THR A 1 88 ? 2.112 -8.651 13.677 1.00 96.62 88 THR A CA 1
ATOM 721 C C . THR A 1 88 ? 1.177 -7.920 14.628 1.00 96.62 88 THR A C 1
ATOM 723 O O . THR A 1 88 ? 1.530 -7.687 15.778 1.00 96.62 88 THR A O 1
ATOM 726 N N . LEU A 1 89 ? -0.012 -7.549 14.152 1.00 95.38 89 LEU A N 1
ATOM 727 C CA . LEU A 1 89 ? -0.964 -6.795 14.957 1.00 95.38 89 LEU A CA 1
ATOM 728 C C . LEU A 1 89 ? -1.711 -7.689 15.963 1.00 95.38 89 LEU A C 1
ATOM 730 O O . LEU A 1 89 ? -2.092 -7.194 17.020 1.00 95.38 89 LEU A O 1
ATOM 734 N N . ASP A 1 90 ? -1.931 -8.972 15.630 1.00 90.50 90 ASP A N 1
ATOM 735 C CA . ASP A 1 90 ? -2.594 -10.000 16.462 1.00 90.50 90 ASP A CA 1
ATOM 736 C C . ASP A 1 90 ? -3.840 -9.481 17.208 1.00 90.50 90 ASP A C 1
ATOM 738 O O . ASP A 1 90 ? -4.059 -9.698 18.403 1.00 90.50 90 ASP A O 1
ATOM 742 N N . LEU A 1 91 ? -4.661 -8.706 16.496 1.00 84.81 91 LEU A N 1
ATOM 743 C CA . LEU A 1 91 ? -5.806 -8.024 17.086 1.00 84.81 91 LEU A CA 1
ATOM 744 C C . LEU A 1 91 ? -6.978 -8.993 17.218 1.00 84.81 91 LEU A C 1
ATOM 746 O O . LEU A 1 91 ? -7.477 -9.523 16.229 1.00 84.81 91 LEU A O 1
ATOM 750 N N . ALA A 1 92 ? -7.525 -9.109 18.427 1.00 81.75 92 ALA A N 1
ATOM 751 C CA . ALA A 1 92 ? -8.805 -9.784 18.667 1.00 81.75 92 ALA A CA 1
ATOM 752 C C . ALA A 1 92 ? -10.027 -8.989 18.144 1.00 81.75 92 ALA A C 1
ATOM 754 O O . ALA A 1 92 ? -11.172 -9.387 18.355 1.00 81.75 92 ALA A O 1
ATOM 755 N N . ASN A 1 93 ? -9.801 -7.839 17.503 1.00 83.19 93 ASN A N 1
ATOM 756 C CA . ASN A 1 93 ? -10.838 -6.938 17.022 1.00 83.19 93 ASN A CA 1
ATOM 757 C C . ASN A 1 93 ? -11.287 -7.313 15.602 1.00 83.19 93 ASN A C 1
ATOM 759 O O . ASN A 1 93 ? -10.574 -7.066 14.631 1.00 83.19 93 ASN A O 1
ATOM 763 N N . GLU A 1 94 ? -12.513 -7.820 15.469 1.00 83.12 94 GLU A N 1
ATOM 764 C CA . GLU A 1 94 ? -13.127 -8.124 14.167 1.00 83.12 94 GLU A CA 1
ATOM 765 C C . GLU A 1 94 ? -13.292 -6.882 13.268 1.00 83.12 94 GLU A C 1
ATOM 767 O O . GLU A 1 94 ? -13.392 -7.013 12.050 1.00 83.12 94 GLU A O 1
ATOM 772 N N . ASN A 1 95 ? -13.283 -5.675 13.848 1.00 87.75 95 ASN A N 1
ATOM 773 C CA . ASN A 1 95 ? -13.400 -4.394 13.146 1.00 87.75 95 ASN A CA 1
ATOM 774 C C . ASN A 1 95 ? -12.048 -3.678 12.967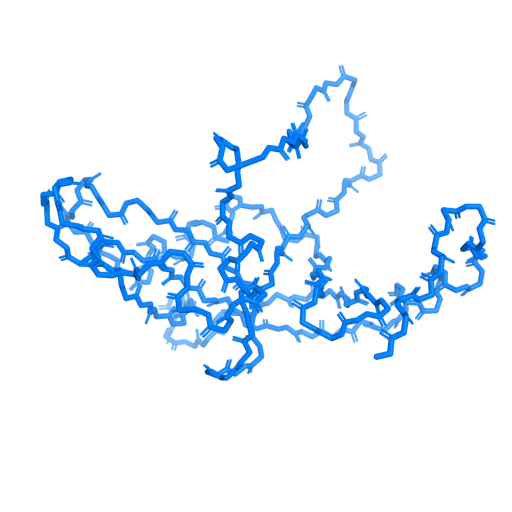 1.00 87.75 95 ASN A C 1
ATOM 776 O O . ASN A 1 95 ? -12.018 -2.463 12.774 1.00 87.75 95 ASN A O 1
ATOM 780 N N . ALA A 1 96 ? -10.925 -4.404 13.045 1.00 88.56 96 ALA A N 1
ATOM 781 C CA . ALA A 1 96 ? -9.591 -3.821 12.896 1.00 88.56 96 ALA A CA 1
ATOM 782 C C . ALA A 1 96 ? -9.343 -3.182 11.515 1.00 88.56 96 ALA A C 1
ATOM 784 O O . ALA A 1 96 ? -8.456 -2.340 11.409 1.00 88.56 96 ALA A O 1
ATOM 785 N N . ASP A 1 97 ? -10.107 -3.564 10.481 1.00 92.38 97 ASP A N 1
ATOM 786 C CA . ASP A 1 97 ? -10.076 -2.984 9.128 1.00 92.38 97 ASP A CA 1
ATOM 787 C C . ASP A 1 97 ? -8.644 -2.746 8.602 1.00 92.38 97 ASP A C 1
ATOM 789 O O . ASP A 1 97 ? -8.285 -1.650 8.168 1.00 92.38 97 ASP A O 1
ATOM 793 N N . ILE A 1 98 ? -7.804 -3.785 8.684 1.00 96.06 98 ILE A N 1
ATOM 794 C CA . ILE A 1 98 ? -6.362 -3.669 8.433 1.00 96.06 98 ILE A CA 1
ATOM 795 C C . ILE A 1 98 ? -6.084 -3.244 6.986 1.00 96.06 98 ILE A C 1
ATOM 797 O O . ILE A 1 98 ? -6.559 -3.864 6.030 1.00 96.06 98 ILE A O 1
ATOM 801 N N . THR A 1 99 ? -5.231 -2.231 6.832 1.00 97.69 99 THR A N 1
ATOM 802 C CA . THR A 1 99 ? -4.673 -1.790 5.544 1.00 97.69 99 THR A CA 1
ATOM 803 C C . THR A 1 99 ? -3.154 -1.691 5.638 1.00 97.69 99 THR A C 1
ATOM 805 O O . THR A 1 99 ? -2.594 -1.660 6.733 1.00 97.69 99 THR A O 1
ATOM 808 N N . PHE A 1 100 ? -2.449 -1.680 4.506 1.00 98.31 100 PHE A N 1
ATOM 809 C CA . PHE A 1 100 ? -0.987 -1.679 4.518 1.00 98.31 100 PHE A CA 1
ATOM 810 C C . PHE A 1 100 ? -0.373 -0.919 3.345 1.00 98.31 100 PHE A C 1
ATOM 812 O O . PHE A 1 100 ? -0.932 -0.867 2.250 1.00 98.31 100 PHE A O 1
ATOM 819 N N . PHE A 1 101 ? 0.800 -0.331 3.587 1.00 98.31 101 PHE A N 1
ATOM 820 C CA . PHE A 1 101 ? 1.511 0.522 2.634 1.00 98.31 101 PHE A CA 1
ATOM 821 C C . PHE A 1 101 ? 3.026 0.332 2.734 1.00 98.31 101 PHE A C 1
ATOM 823 O O . PHE A 1 101 ? 3.544 -0.024 3.790 1.00 98.31 101 PHE A O 1
ATOM 830 N N . ALA A 1 102 ? 3.745 0.618 1.650 1.00 98.19 102 ALA A N 1
ATOM 831 C CA . ALA A 1 102 ? 5.202 0.682 1.662 1.00 98.19 102 ALA A CA 1
ATOM 832 C C . ALA A 1 102 ? 5.674 1.992 2.304 1.00 98.19 102 ALA A C 1
ATOM 834 O O . ALA A 1 102 ? 5.144 3.068 2.008 1.00 98.19 102 ALA A O 1
ATOM 835 N N . ALA A 1 103 ? 6.691 1.909 3.156 1.00 97.19 103 ALA A N 1
ATOM 836 C CA . ALA A 1 103 ? 7.312 3.065 3.784 1.00 97.19 103 ALA A CA 1
ATOM 837 C C . ALA A 1 103 ? 8.741 2.735 4.234 1.00 97.19 103 ALA A C 1
ATOM 839 O O . ALA A 1 103 ? 8.963 1.762 4.940 1.00 97.19 103 ALA A O 1
ATOM 840 N N . ASP A 1 104 ? 9.712 3.585 3.894 1.00 94.81 104 ASP A N 1
ATOM 841 C CA . ASP A 1 104 ? 11.107 3.377 4.318 1.00 94.81 104 ASP A CA 1
ATOM 842 C C . ASP A 1 104 ? 11.361 3.836 5.760 1.00 94.81 104 ASP A C 1
ATOM 844 O O . ASP A 1 104 ? 12.308 3.397 6.408 1.00 94.81 104 ASP A O 1
ATOM 848 N N . ASN A 1 105 ? 10.554 4.773 6.263 1.00 92.81 105 ASN A N 1
ATOM 849 C CA . ASN A 1 105 ? 10.657 5.288 7.623 1.00 92.81 105 ASN A CA 1
ATOM 850 C C . ASN A 1 105 ? 9.329 5.906 8.091 1.00 92.81 105 ASN A C 1
ATOM 852 O O . ASN A 1 105 ? 8.366 6.033 7.335 1.00 92.81 105 ASN A O 1
ATOM 856 N N . ARG A 1 106 ? 9.279 6.340 9.356 1.00 92.50 106 ARG A N 1
ATOM 857 C CA . ARG A 1 106 ? 8.068 6.907 9.978 1.00 92.50 106 ARG A CA 1
ATOM 858 C C . ARG A 1 106 ? 7.539 8.189 9.322 1.00 92.50 106 ARG A C 1
ATOM 860 O O . ARG A 1 106 ? 6.386 8.533 9.537 1.00 92.50 106 ARG A O 1
ATOM 867 N N . PHE A 1 107 ? 8.369 8.912 8.569 1.00 90.81 107 PHE A N 1
ATOM 868 C CA . PHE A 1 107 ? 7.974 10.139 7.870 1.00 90.81 107 PHE A CA 1
ATOM 869 C C . PHE A 1 107 ? 7.569 9.894 6.413 1.00 90.81 107 PHE A C 1
ATOM 871 O O . PHE A 1 107 ? 7.091 10.817 5.755 1.00 90.81 107 PHE A O 1
ATOM 878 N N . SER A 1 108 ? 7.768 8.680 5.892 1.00 91.50 108 SER A N 1
ATOM 879 C CA . SER A 1 108 ? 7.292 8.303 4.563 1.00 91.50 108 SER A CA 1
ATOM 880 C C . SER A 1 108 ? 5.764 8.336 4.514 1.00 91.50 108 SER A C 1
ATOM 882 O O . SER A 1 108 ? 5.097 7.891 5.456 1.00 91.50 108 SER A O 1
ATOM 884 N N . TYR A 1 109 ? 5.224 8.815 3.392 1.00 93.31 109 TYR A N 1
ATOM 885 C CA . TYR A 1 109 ? 3.797 8.733 3.084 1.00 93.31 109 TYR A CA 1
ATOM 886 C C . TYR A 1 109 ? 3.346 7.276 2.936 1.00 93.31 109 TYR A C 1
ATOM 888 O O . TYR A 1 109 ? 4.159 6.353 2.904 1.00 93.31 109 TYR A O 1
ATOM 896 N N . ASN A 1 110 ? 2.034 7.069 2.844 1.00 95.38 110 ASN A N 1
ATOM 897 C CA . ASN A 1 110 ? 1.460 5.754 2.594 1.00 95.38 110 ASN A CA 1
ATOM 898 C C . ASN A 1 110 ? 1.574 5.429 1.098 1.00 95.38 110 ASN A C 1
ATOM 900 O O . ASN A 1 110 ? 0.710 5.816 0.310 1.00 95.38 110 ASN A O 1
ATOM 904 N N . HIS A 1 111 ? 2.653 4.759 0.690 1.00 96.75 111 HIS A N 1
ATOM 905 C CA . HIS A 1 111 ? 2.847 4.376 -0.706 1.00 96.75 111 HIS A CA 1
ATOM 906 C C . HIS A 1 111 ? 2.133 3.066 -1.031 1.00 96.75 111 HIS A C 1
ATOM 908 O O . HIS A 1 111 ? 2.254 2.077 -0.309 1.00 96.75 111 HIS A O 1
ATOM 914 N N . THR A 1 112 ? 1.396 3.045 -2.142 1.00 97.38 112 THR A N 1
ATOM 915 C CA . THR A 1 112 ? 0.714 1.826 -2.598 1.00 97.38 112 THR A CA 1
ATOM 916 C C . THR A 1 112 ? 1.746 0.756 -2.960 1.00 97.38 112 THR A C 1
ATOM 918 O O . THR A 1 112 ? 2.786 1.066 -3.547 1.00 97.38 112 THR A O 1
ATOM 921 N N . ILE A 1 113 ? 1.455 -0.499 -2.613 1.00 98.44 113 ILE A N 1
ATOM 922 C CA . ILE A 1 113 ? 2.256 -1.660 -3.006 1.00 98.44 113 ILE A CA 1
ATOM 923 C C . ILE A 1 113 ? 1.556 -2.351 -4.174 1.00 98.44 113 ILE A C 1
ATOM 925 O O . ILE A 1 113 ? 0.442 -2.848 -4.030 1.00 98.44 113 ILE A O 1
ATOM 929 N N . TRP A 1 114 ? 2.221 -2.413 -5.322 1.00 98.38 114 TRP A N 1
ATOM 930 C CA . TRP A 1 114 ? 1.759 -3.125 -6.505 1.00 98.38 114 TRP A CA 1
ATOM 931 C C . TRP A 1 114 ? 2.456 -4.485 -6.607 1.00 98.38 114 TRP A C 1
ATOM 933 O O . TRP A 1 114 ? 3.671 -4.548 -6.795 1.00 98.38 114 TRP A O 1
ATOM 943 N N . SER A 1 115 ? 1.691 -5.578 -6.522 1.00 98.19 115 SER A N 1
ATOM 944 C CA . SER A 1 115 ? 2.219 -6.917 -6.814 1.00 98.19 115 SER A CA 1
ATOM 945 C C . SER A 1 115 ? 2.272 -7.142 -8.326 1.00 98.19 115 SER A C 1
ATOM 947 O O . SER A 1 115 ? 1.229 -7.123 -8.991 1.00 98.19 115 SER A O 1
ATOM 949 N N . ASN A 1 116 ? 3.471 -7.351 -8.867 1.00 97.75 116 ASN A N 1
ATOM 950 C CA . ASN A 1 116 ? 3.670 -7.651 -10.281 1.00 97.75 116 ASN A CA 1
ATOM 951 C C . ASN A 1 116 ? 2.992 -8.967 -10.665 1.00 97.75 116 ASN A C 1
ATOM 953 O O . ASN A 1 116 ? 2.880 -9.896 -9.863 1.00 97.75 116 ASN A O 1
ATOM 957 N N . ASP A 1 117 ? 2.536 -9.035 -11.912 1.00 96.56 117 ASP A N 1
ATOM 958 C CA . ASP A 1 117 ? 1.939 -10.251 -12.441 1.00 96.56 117 ASP A CA 1
ATOM 959 C C . ASP A 1 117 ? 2.999 -11.283 -12.826 1.00 96.56 117 ASP A C 1
ATOM 961 O O . ASP A 1 117 ? 4.052 -10.919 -13.362 1.00 96.56 117 ASP A O 1
ATOM 965 N N . PRO A 1 118 ? 2.731 -12.578 -12.589 1.00 94.50 118 PRO A N 1
ATOM 966 C CA . PRO A 1 118 ? 3.601 -13.631 -13.075 1.00 94.50 118 PRO A CA 1
ATOM 967 C C . PRO A 1 118 ? 3.571 -13.673 -14.607 1.00 94.50 118 PRO A C 1
ATOM 969 O O . PRO A 1 118 ? 2.559 -13.375 -15.236 1.00 94.50 118 PRO A O 1
ATOM 972 N N . VAL A 1 119 ? 4.667 -14.139 -15.212 1.00 94.00 119 VAL A N 1
ATOM 973 C CA . VAL A 1 119 ? 4.765 -14.310 -16.675 1.00 94.00 119 VAL A CA 1
ATOM 974 C C . VAL A 1 119 ? 3.675 -15.247 -17.212 1.00 94.00 119 VAL A C 1
ATOM 976 O O . VAL A 1 119 ? 3.142 -15.031 -18.296 1.00 94.00 119 VAL A O 1
ATOM 979 N N . MET A 1 120 ? 3.345 -16.293 -16.450 1.00 95.19 120 MET A N 1
ATOM 980 C CA . MET A 1 120 ? 2.280 -17.241 -16.774 1.00 95.19 120 MET A CA 1
ATOM 981 C C . MET A 1 120 ? 1.000 -16.815 -16.059 1.00 95.19 120 MET A C 1
ATOM 983 O O . MET A 1 120 ? 0.825 -17.108 -14.876 1.00 95.19 120 MET A O 1
ATOM 987 N N . GLN A 1 121 ? 0.113 -16.133 -16.779 1.00 92.56 121 GLN A N 1
ATOM 988 C CA . GLN A 1 121 ? -1.134 -15.611 -16.233 1.00 92.56 121 GLN A CA 1
ATOM 989 C C . GLN A 1 121 ? -2.347 -16.267 -16.918 1.00 92.56 121 GLN A C 1
ATOM 991 O O . GLN A 1 121 ? -2.391 -16.310 -18.147 1.00 92.56 121 GLN A O 1
ATOM 996 N N . PRO A 1 122 ? -3.332 -16.786 -16.161 1.00 94.06 122 PRO A N 1
ATOM 997 C CA . PRO A 1 122 ? -4.595 -17.236 -16.740 1.00 94.06 122 PRO A CA 1
ATOM 998 C C . PRO A 1 122 ? -5.446 -16.042 -17.200 1.00 94.06 122 PRO A C 1
ATOM 1000 O O . PRO A 1 122 ? -5.353 -14.955 -16.630 1.00 94.06 122 PRO A O 1
ATOM 1003 N N . ASP A 1 123 ? -6.339 -16.266 -18.168 1.00 95.94 123 ASP A N 1
ATOM 1004 C CA . ASP A 1 123 ? -7.284 -15.258 -18.677 1.00 95.94 123 ASP A CA 1
ATOM 1005 C C . ASP A 1 123 ? -8.420 -14.985 -17.671 1.00 95.94 123 ASP A C 1
ATOM 1007 O O . ASP A 1 123 ? -9.57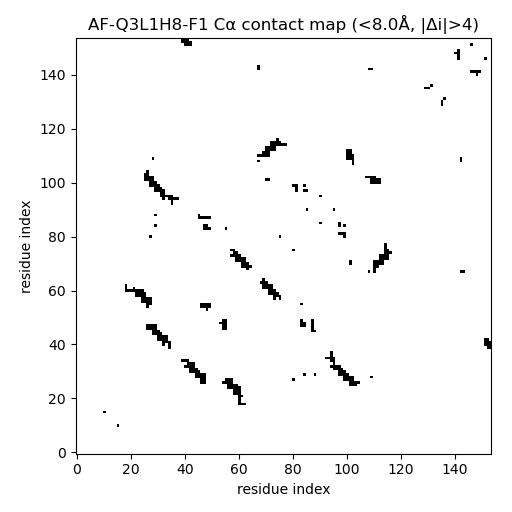7 -15.363 -17.864 1.00 95.94 123 ASP A O 1
ATOM 1011 N N . GLN A 1 124 ? -8.071 -14.379 -16.537 1.00 96.50 124 GLN A N 1
ATOM 1012 C CA . GLN A 1 124 ? -8.966 -14.090 -15.419 1.00 96.50 124 GLN A CA 1
ATOM 1013 C C . GLN A 1 124 ? -8.646 -12.725 -14.805 1.00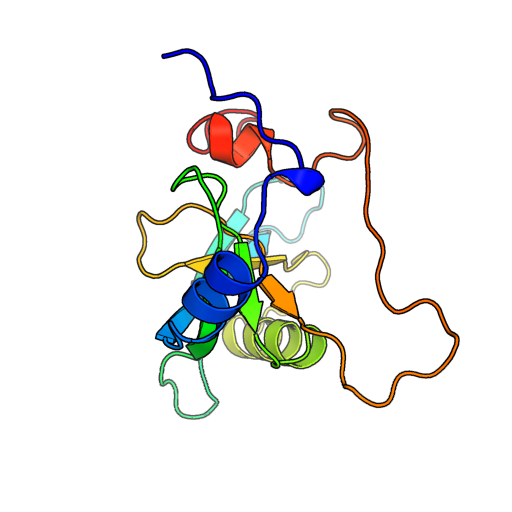 96.50 124 GLN A C 1
ATOM 1015 O O . GLN A 1 124 ? -7.516 -12.237 -14.868 1.00 96.50 124 GLN A O 1
ATOM 1020 N N . ILE A 1 125 ? -9.651 -12.116 -14.172 1.00 97.12 125 ILE A N 1
ATOM 1021 C CA . ILE A 1 125 ? -9.472 -10.874 -13.413 1.00 97.12 125 ILE A CA 1
ATOM 1022 C C . ILE A 1 125 ? -8.544 -11.153 -12.227 1.00 97.12 125 ILE A C 1
ATOM 1024 O O . ILE A 1 125 ? -8.819 -12.034 -11.416 1.00 97.12 125 ILE A O 1
ATOM 1028 N N . ASN A 1 126 ? -7.469 -10.375 -12.111 1.00 96.62 126 ASN A N 1
ATOM 1029 C CA . ASN A 1 126 ? -6.464 -10.511 -11.055 1.00 96.62 126 ASN A CA 1
ATOM 1030 C C . ASN A 1 126 ? -6.345 -9.270 -10.148 1.00 96.62 126 ASN A C 1
ATOM 1032 O O . ASN A 1 126 ? -5.722 -9.359 -9.091 1.00 96.62 126 ASN A O 1
ATOM 1036 N N . LYS A 1 127 ? -6.903 -8.116 -10.551 1.00 97.31 127 LYS A N 1
ATOM 1037 C CA . LYS A 1 127 ? -6.833 -6.828 -9.839 1.00 97.31 127 LYS A CA 1
ATOM 1038 C C . LYS A 1 127 ? -8.053 -5.958 -10.152 1.00 97.31 127 LYS A C 1
ATOM 1040 O O . LYS A 1 127 ? -8.665 -6.092 -11.210 1.00 97.31 127 LYS A O 1
ATOM 1045 N N . VAL A 1 128 ? -8.355 -5.023 -9.253 1.00 97.50 128 VAL A N 1
ATOM 1046 C CA . VAL A 1 128 ? -9.342 -3.952 -9.460 1.00 97.50 128 VAL A CA 1
ATOM 1047 C C . VAL A 1 128 ? -8.608 -2.615 -9.445 1.00 97.50 128 VAL A C 1
ATOM 1049 O O . VAL A 1 128 ? -7.847 -2.343 -8.521 1.00 97.50 128 VAL A O 1
ATOM 1052 N N . VAL A 1 129 ? -8.840 -1.782 -10.461 1.00 97.12 129 VAL A N 1
ATOM 1053 C CA . VAL A 1 129 ? -8.330 -0.404 -10.535 1.00 97.12 129 VAL A CA 1
ATOM 1054 C C . VAL A 1 129 ? -9.528 0.537 -10.490 1.00 97.12 129 VAL A C 1
ATOM 1056 O O . VAL A 1 129 ? -10.377 0.496 -11.379 1.00 97.12 129 VAL A O 1
ATOM 1059 N N . ALA A 1 130 ? -9.612 1.354 -9.442 1.00 96.69 130 ALA A N 1
ATOM 1060 C CA . ALA A 1 130 ? -10.724 2.272 -9.227 1.00 96.69 130 ALA A CA 1
ATOM 1061 C C . ALA A 1 130 ? -10.395 3.674 -9.755 1.00 96.69 130 ALA A C 1
ATOM 1063 O O . ALA A 1 130 ? -9.314 4.207 -9.506 1.00 96.69 130 ALA A O 1
ATOM 1064 N N . LEU A 1 131 ? -11.352 4.276 -10.461 1.00 96.38 131 LEU A N 1
ATOM 1065 C CA . LEU A 1 131 ? -11.328 5.671 -10.891 1.00 96.38 131 LEU A CA 1
ATOM 1066 C C . LEU A 1 131 ? -12.587 6.343 -10.349 1.00 96.38 131 LEU A C 1
ATOM 1068 O O . LEU A 1 131 ? -13.680 5.798 -10.494 1.00 96.38 131 LEU A O 1
ATOM 1072 N N . GLY A 1 132 ? -12.441 7.513 -9.740 1.00 96.38 132 GLY A N 1
ATOM 1073 C CA . GLY A 1 132 ? -13.565 8.198 -9.120 1.00 96.38 132 GLY A CA 1
ATOM 1074 C C . GLY A 1 132 ? -13.144 9.442 -8.354 1.00 96.38 132 GLY A C 1
ATOM 1075 O O . GLY A 1 132 ? -12.087 10.020 -8.609 1.00 96.38 132 GLY A O 1
ATOM 1076 N N . ASP A 1 133 ? -13.998 9.838 -7.420 1.00 96.06 133 ASP A N 1
ATOM 1077 C CA . ASP A 1 133 ? -13.823 10.978 -6.528 1.00 96.06 133 ASP A CA 1
ATOM 1078 C C . ASP A 1 133 ? -13.761 10.513 -5.060 1.00 96.06 133 ASP A C 1
ATOM 1080 O O . ASP A 1 133 ? -13.341 9.392 -4.764 1.00 96.06 133 ASP A O 1
ATOM 1084 N N . SER A 1 134 ? -14.184 11.363 -4.124 1.00 95.69 134 SER A N 1
ATOM 1085 C CA . SER A 1 134 ? -14.222 11.047 -2.697 1.00 95.69 134 SER A CA 1
ATOM 1086 C C . SER A 1 134 ? -15.041 9.802 -2.340 1.00 95.69 134 SER A C 1
ATOM 1088 O O . SER A 1 134 ? -14.792 9.224 -1.291 1.00 95.69 134 SER A O 1
ATOM 1090 N N . LEU A 1 135 ? -16.000 9.370 -3.170 1.00 96.44 135 LEU A N 1
ATOM 1091 C CA . LEU A 1 135 ? -16.757 8.132 -2.931 1.00 96.44 135 LEU A CA 1
ATOM 1092 C C . LEU A 1 135 ? -15.929 6.860 -3.167 1.00 96.44 135 LEU A C 1
ATOM 1094 O O . LEU A 1 135 ? -16.375 5.767 -2.825 1.00 96.44 135 LEU A O 1
ATOM 1098 N N . SER A 1 136 ? -14.757 6.975 -3.790 1.00 95.88 136 SER A N 1
ATOM 1099 C CA . SER A 1 136 ? -13.877 5.842 -4.102 1.00 95.88 136 SER A CA 1
ATOM 1100 C C . SER A 1 136 ? -12.434 6.046 -3.639 1.00 95.88 136 SER A C 1
ATOM 1102 O O . SER A 1 136 ? -11.650 5.101 -3.697 1.00 95.88 136 SER A O 1
ATOM 1104 N N . ASP A 1 137 ? -12.062 7.251 -3.200 1.00 95.12 137 ASP A N 1
ATOM 1105 C CA . ASP A 1 137 ? -10.711 7.531 -2.723 1.00 95.12 137 ASP A CA 1
ATOM 1106 C C . ASP A 1 137 ? -10.429 6.839 -1.383 1.00 95.12 137 ASP A C 1
ATOM 1108 O O . ASP A 1 137 ? -11.125 7.050 -0.392 1.00 95.12 137 ASP A O 1
ATOM 1112 N N . THR A 1 138 ? -9.358 6.048 -1.343 1.00 94.56 138 THR A N 1
ATOM 1113 C CA . THR A 1 138 ? -8.904 5.328 -0.147 1.00 94.56 138 THR A CA 1
ATOM 1114 C C . THR A 1 138 ? -7.669 5.958 0.499 1.00 94.56 138 THR A C 1
ATOM 1116 O O . THR A 1 138 ? -7.099 5.371 1.415 1.00 94.56 138 THR A O 1
ATOM 1119 N N . GLY A 1 139 ? -7.209 7.125 0.031 1.00 93.62 139 GLY A N 1
ATOM 1120 C CA . GLY A 1 139 ? -6.102 7.836 0.680 1.00 93.62 139 GLY A CA 1
ATOM 1121 C C . GLY A 1 139 ? -5.247 8.737 -0.210 1.00 93.62 139 GLY A C 1
ATOM 1122 O O . GLY A 1 139 ? -4.236 9.260 0.263 1.00 93.62 139 GLY A O 1
ATOM 1123 N N . ASN A 1 140 ? -5.614 8.960 -1.475 1.00 92.56 140 ASN A N 1
ATOM 1124 C CA . ASN A 1 140 ? -4.870 9.847 -2.368 1.00 92.56 140 ASN A CA 1
ATOM 1125 C C . ASN A 1 140 ? -4.873 11.285 -1.839 1.00 92.56 140 ASN A C 1
ATOM 1127 O O . ASN A 1 140 ? -3.803 11.878 -1.667 1.00 92.56 140 ASN A O 1
ATOM 1131 N N . ILE A 1 141 ? -6.054 11.841 -1.532 1.00 93.44 141 ILE A N 1
ATOM 1132 C CA . ILE A 1 141 ? -6.148 13.200 -0.980 1.00 93.44 141 ILE A CA 1
ATOM 1133 C C . ILE A 1 141 ? -5.593 13.274 0.444 1.00 93.44 141 ILE A C 1
ATOM 1135 O O . ILE A 1 141 ? -5.023 14.292 0.832 1.00 93.44 141 ILE A O 1
ATOM 1139 N N . PHE A 1 142 ? -5.687 12.177 1.198 1.00 93.81 142 PHE A N 1
ATOM 1140 C CA . PHE A 1 142 ? -5.123 12.068 2.539 1.00 93.81 142 PHE A CA 1
ATOM 1141 C C . PHE A 1 142 ? -3.596 12.183 2.526 1.00 93.81 142 PHE A C 1
ATOM 1143 O O . PHE A 1 142 ? -3.028 12.985 3.267 1.00 93.81 142 PHE A O 1
ATOM 1150 N N . ASN A 1 143 ? -2.913 11.473 1.625 1.00 90.25 143 ASN A N 1
ATOM 1151 C CA . ASN A 1 143 ? -1.475 11.647 1.420 1.00 90.25 143 ASN A CA 1
ATOM 1152 C C . ASN A 1 143 ? -1.138 13.060 0.920 1.00 90.25 143 ASN A C 1
ATOM 1154 O O . ASN A 1 143 ? -0.231 13.700 1.450 1.00 90.25 143 ASN A O 1
ATOM 1158 N N . ALA A 1 144 ? -1.887 13.586 -0.056 1.00 88.94 144 ALA A N 1
ATOM 1159 C CA . ALA A 1 144 ? -1.647 14.924 -0.601 1.00 88.94 144 ALA A CA 1
ATOM 1160 C C . ALA A 1 144 ? -1.836 16.047 0.439 1.00 88.94 144 ALA A C 1
ATOM 1162 O O . ALA A 1 144 ? -1.168 17.080 0.367 1.00 88.94 144 ALA A O 1
ATOM 1163 N N . SER A 1 145 ? -2.714 15.843 1.424 1.00 92.25 145 SER A N 1
ATOM 1164 C CA . SER A 1 145 ? -2.994 16.791 2.506 1.00 92.25 145 SER A CA 1
ATOM 1165 C C . SER A 1 145 ? -2.048 16.668 3.704 1.00 92.25 145 SER A C 1
ATOM 1167 O O . SER A 1 145 ? -2.251 17.348 4.711 1.00 92.25 145 SER A O 1
ATOM 1169 N N . GLN A 1 146 ? -1.008 15.831 3.613 1.00 92.06 146 GLN A N 1
ATOM 1170 C CA . GLN A 1 146 ? -0.111 15.525 4.732 1.00 92.06 146 GLN A CA 1
ATOM 1171 C C . GLN A 1 146 ? -0.856 14.931 5.934 1.00 92.06 146 GLN A C 1
ATOM 1173 O O . GLN A 1 146 ? -0.570 15.288 7.078 1.00 92.06 146 GLN A O 1
ATOM 1178 N N . TRP A 1 147 ? -1.826 14.053 5.651 1.00 91.88 147 TRP A N 1
ATOM 1179 C CA . TRP A 1 147 ? -2.641 13.329 6.631 1.00 91.88 147 TRP A CA 1
ATOM 1180 C C . TRP A 1 147 ? -3.525 14.231 7.501 1.00 91.88 147 TRP A C 1
ATOM 1182 O O . TRP A 1 147 ? -3.801 13.930 8.660 1.00 91.88 147 TRP A O 1
ATOM 1192 N N . ARG A 1 148 ? -3.957 15.371 6.946 1.00 93.12 148 ARG A N 1
ATOM 1193 C CA . ARG A 1 148 ? -4.805 16.351 7.651 1.00 93.12 148 ARG A CA 1
ATOM 1194 C C . ARG A 1 148 ? -6.240 16.396 7.140 1.00 93.12 148 ARG A C 1
ATOM 1196 O O . ARG A 1 148 ? -7.105 16.914 7.839 1.00 93.12 148 ARG A O 1
ATOM 1203 N N . PHE A 1 149 ? -6.480 15.922 5.919 1.00 93.94 149 PHE A N 1
ATOM 1204 C CA . PHE A 1 149 ? -7.796 15.916 5.293 1.00 93.94 149 PHE A CA 1
ATOM 1205 C C . PHE A 1 149 ? -8.064 14.594 4.553 1.00 93.94 149 PHE A C 1
ATOM 1207 O O . PHE A 1 149 ? -7.269 14.248 3.674 1.00 93.94 149 PHE A O 1
ATOM 1214 N N . PRO A 1 150 ? -9.193 13.912 4.824 1.00 92.25 150 PRO A N 1
ATOM 1215 C CA . PRO A 1 150 ? -10.120 14.173 5.938 1.00 92.25 150 PRO A CA 1
ATOM 1216 C C . PRO A 1 150 ? -9.422 14.033 7.307 1.00 92.25 150 PRO A C 1
ATOM 1218 O O . PRO A 1 150 ? -8.297 13.535 7.378 1.00 92.25 150 PRO A O 1
ATOM 1221 N N . ASN A 1 151 ? -10.036 14.543 8.380 1.00 92.44 151 ASN A N 1
ATOM 1222 C CA . ASN A 1 151 ? -9.458 14.431 9.722 1.00 92.44 151 ASN A CA 1
ATOM 1223 C C . ASN A 1 151 ? -9.382 12.941 10.102 1.00 92.44 151 ASN A C 1
ATOM 1225 O O . ASN A 1 151 ? -10.422 12.288 10.113 1.00 92.44 151 ASN A O 1
ATOM 1229 N N . PRO A 1 152 ? -8.204 12.393 10.450 1.00 90.06 152 PRO A N 1
ATOM 1230 C CA . PRO A 1 152 ? -8.088 10.973 10.791 1.00 90.06 152 PRO A CA 1
ATOM 1231 C C . PRO A 1 152 ? -8.829 10.583 12.083 1.00 90.06 152 PRO A C 1
ATOM 1233 O O . PRO A 1 152 ? -8.912 9.404 12.403 1.00 90.06 152 PRO A O 1
ATOM 1236 N N . ASN A 1 153 ? -9.356 11.558 12.832 1.00 87.06 153 ASN A N 1
ATOM 1237 C CA . ASN A 1 153 ? -10.026 11.343 14.113 1.00 87.06 153 ASN A CA 1
ATOM 1238 C C . ASN A 1 153 ? -11.512 11.759 14.137 1.00 87.06 153 ASN A C 1
ATOM 1240 O O . ASN A 1 153 ? -12.112 11.691 15.209 1.00 87.06 153 ASN A O 1
ATOM 1244 N N . SER A 1 154 ? -12.103 12.248 13.033 1.00 68.38 154 SER A N 1
ATOM 1245 C CA . SER A 1 154 ? -13.513 12.698 13.016 1.00 68.38 154 SER A CA 1
ATOM 1246 C C . SER A 1 154 ? -14.184 12.605 11.657 1.00 68.38 154 SER A C 1
ATOM 1248 O O . SER A 1 154 ? -13.580 13.146 10.701 1.00 68.38 154 SER A O 1
#

Nearest PDB structures (foldseek):
  6jl2-assembly2_B  TM=9.950E-01  e=9.975E-24  Vibrio vulnificus
  8h09-assembly1_A  TM=9.970E-01  e=2.588E-23  Vibrio alginolyticus
  6jl2-assembly1_A  TM=1.000E+00  e=5.209E-23  Vibrio vulnificus
  8h09-assembly2_B  TM=9.886E-01  e=1.352E-22  Vibrio alginolyticus
  6jl0-assembly1_A  TM=9.944E-01  e=6.624E-22  Vibrio vulnificus

Sequence (154 aa):
AAEPTLSPEMVSASQVRSAQAKQTYTYVRCWYRTSYSKDEPATDWEWAENPDGSYFTLDGYWWSSVSFKNMFYTDTPQSVIKQRCEQTLDLANENADITFFAADNRFSYNHTIWSNDPVMQPDQINKVVALGDSLSDTGNIFNASQWRFPNPNS

Solvent-accessible surface area (backbone atoms only — not comparable to full-atom values): 9460 Å² total; per-residue (Å²): 131,83,79,76,91,80,57,77,89,74,64,48,72,65,56,53,51,56,37,66,67,49,64,46,72,37,30,36,41,27,35,30,36,74,41,77,50,88,89,48,67,37,61,51,71,48,72,21,33,41,100,86,72,46,76,35,68,49,58,31,26,65,57,62,99,43,84,89,70,30,34,39,39,23,75,62,53,66,68,60,56,50,49,31,33,52,64,57,64,64,65,92,46,93,52,24,76,72,47,72,22,36,30,84,50,94,85,48,55,80,19,50,67,44,56,59,79,65,94,84,67,73,102,62,93,86,80,86,87,89,83,80,52,83,94,66,58,87,47,66,62,24,54,75,49,74,63,56,38,73,49,59,75,107

Foldseek 3Di:
DDDPDDDPVPQDPVNVVVQFVPKDKFWKKKKWDPDLDPVWLAIDIDTFADPVRHGDMFIFGWDDPDQLAIATEGQDDPVVSVVSSCVVVVDPRPRGVMDMATDRDPQHFRHHYHNDDDPDDDPDDDDDDDDDDPVPDPCPVCSVVSNPPPNSGD

Secondary structure (DSSP, 8-state):
-PPP---GGG--HHHHHHHHT--EEEEEEEEEESSSSTT---EEEEE-B-TTSPBPEEEEEEE-SSGGG-EEEESS-HHHHHHHHHHHH----TT---EEEEESSTTS--BEEEEPPPSS--SS--------STTT-SSHHHHHTTS-SS-TT-

Organism: Vibrio harveyi (NCBI:txid669)

InterPro domains:
  IPR008265 Lipase, GDSL, active site [PS01098] (128-139)

Radius of gyration: 17.02 Å; Cα contacts (8 Å, |Δi|>4): 222; chains: 1; bounding box: 35×42×43 Å

pLDDT: mean 92.23, std 8.9, range [48.16, 98.69]

Mean predicted aligned error: 4.65 Å